Protein AF-A0A9D9LRX5-F1 (afdb_monomer_lite)

Secondary structure (DSSP, 8-state):
-EEE-S-BTB--SSHHHHHHHHHHHIIIIITT-EEE-HHHHHTTS-SS-EEE--HHHHHHHHHH--SHHHHHHGGGHHHHHHH--EEEEE----GGGTT-EEEEEEEEEEETTEEEEEEEEEEE-TTS-EEEEEEE-HHHH---------PPP-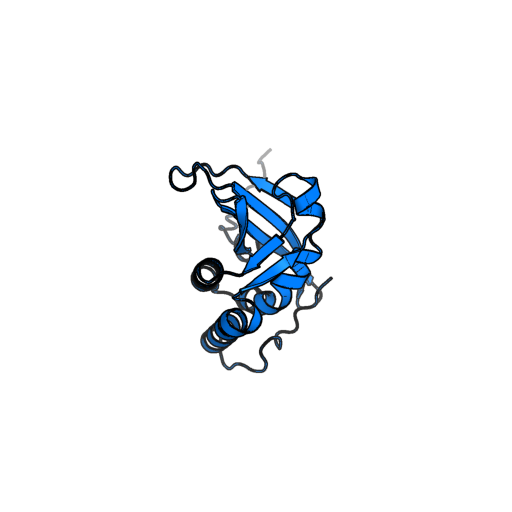

Sequence (154 aa):
MIKVSGKEFGDYADIKELREKAVTYYATRLQGVSVENENLKKISIDKNGIVNFTNSGKKKMKNSSAKVHKLLIIKYLPELIRNATDISDKQSVKLTHKKEHFYYLHTMVSVEEKAIPVEITVIRRNNGEIQYYNHTLPTEEYKKDAVVSTEPVL

Radius of gyration: 17.06 Å; chains: 1; bounding box: 58×31×44 Å

Foldseek 3Di:
DAEQDLQLQHDDPDPVRLLVSLLVCLVPPQAQDKAAAPQCCVVVLAVTRIAHSHPQQSVQASVPDPDSVSSSCSSVVRVLSRPQPDKDWDADPDPVQNQKTKMWGWDWYAYPNDTWIKIWIWMQDNVRHIYGRYMDGCVVVPPPDPPDDDDDDD

pLDDT: mean 83.72, std 16.96, range [36.5, 97.62]

Structure (mmCIF, N/CA/C/O backbone):
data_AF-A0A9D9LRX5-F1
#
_entry.id   AF-A0A9D9LRX5-F1
#
loop_
_atom_site.group_PDB
_atom_site.id
_atom_site.type_symbol
_atom_site.label_atom_id
_atom_site.label_alt_id
_atom_site.label_comp_id
_atom_site.label_asym_id
_atom_site.label_entity_id
_atom_site.label_seq_id
_atom_site.pdbx_PDB_ins_code
_atom_site.Cartn_x
_atom_site.Cartn_y
_atom_site.Cartn_z
_atom_site.occupancy
_atom_site.B_iso_or_equiv
_atom_site.auth_seq_id
_atom_site.auth_comp_id
_atom_site.auth_asym_id
_atom_site.auth_atom_id
_atom_site.pdbx_PDB_model_num
ATOM 1 N N . MET A 1 1 ? 7.805 -13.261 0.417 1.00 82.38 1 MET A N 1
ATOM 2 C CA . MET A 1 1 ? 8.083 -11.824 0.194 1.00 82.38 1 MET A CA 1
ATOM 3 C C . MET A 1 1 ? 7.767 -11.506 -1.256 1.00 82.38 1 MET A C 1
ATOM 5 O O . MET A 1 1 ? 8.162 -12.281 -2.118 1.00 82.38 1 MET A O 1
ATOM 9 N N . ILE A 1 2 ? 7.023 -10.434 -1.524 1.00 94.25 2 ILE A N 1
ATOM 10 C CA . ILE A 1 2 ? 6.618 -10.062 -2.889 1.00 94.25 2 ILE A CA 1
ATOM 11 C C . ILE A 1 2 ? 7.837 -9.568 -3.672 1.00 94.25 2 ILE A C 1
ATOM 13 O O . ILE A 1 2 ? 8.609 -8.771 -3.143 1.00 94.25 2 ILE A O 1
ATOM 17 N N . LYS A 1 3 ? 8.006 -10.021 -4.920 1.00 95.56 3 LYS A N 1
ATOM 18 C CA . LYS A 1 3 ? 9.085 -9.581 -5.817 1.00 95.56 3 LYS A CA 1
ATOM 19 C C . LYS A 1 3 ? 8.567 -8.526 -6.793 1.00 95.56 3 LYS A C 1
ATOM 21 O O . LYS A 1 3 ? 7.613 -8.790 -7.519 1.00 95.56 3 LYS A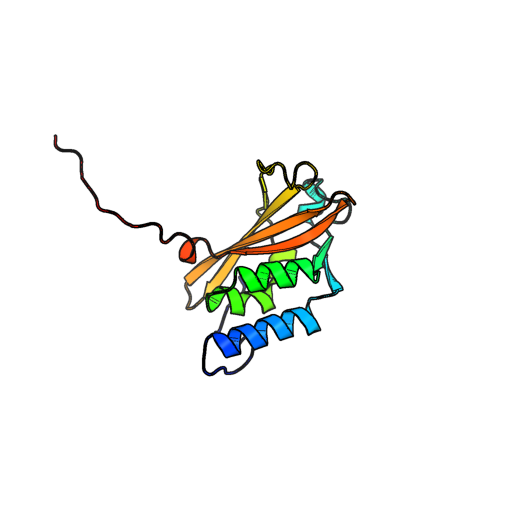 O 1
ATOM 26 N N . VAL A 1 4 ? 9.218 -7.366 -6.818 1.00 94.19 4 VAL A N 1
ATOM 27 C CA . VAL A 1 4 ? 8.988 -6.286 -7.782 1.00 94.19 4 VAL A CA 1
ATOM 28 C C . VAL A 1 4 ? 9.999 -6.436 -8.914 1.00 94.19 4 VAL A C 1
ATOM 30 O O . VAL A 1 4 ? 11.205 -6.525 -8.695 1.00 94.19 4 VAL A O 1
ATOM 33 N N . SER A 1 5 ? 9.480 -6.511 -10.128 1.00 93.25 5 SER A N 1
ATOM 34 C CA . SER A 1 5 ? 10.192 -6.863 -11.355 1.00 93.25 5 SER A CA 1
ATOM 35 C C . SER A 1 5 ? 10.476 -5.677 -12.275 1.00 93.25 5 SER A C 1
ATOM 37 O O . SER A 1 5 ? 11.303 -5.808 -13.173 1.00 93.25 5 SER A O 1
ATOM 39 N N . GLY A 1 6 ? 9.772 -4.554 -12.109 1.00 93.31 6 GLY A N 1
ATOM 40 C CA . GLY A 1 6 ? 9.805 -3.438 -13.058 1.00 93.31 6 GLY A CA 1
ATOM 41 C C . GLY A 1 6 ? 8.808 -3.578 -14.209 1.00 93.31 6 GLY A C 1
ATOM 42 O O . GLY A 1 6 ? 8.645 -2.644 -14.980 1.00 93.31 6 GLY A O 1
ATOM 43 N N . LYS A 1 7 ? 8.118 -4.719 -14.336 1.00 94.44 7 LYS A N 1
ATOM 44 C CA . LYS A 1 7 ? 7.181 -5.018 -15.436 1.00 94.44 7 LYS A CA 1
ATOM 45 C C . LYS A 1 7 ? 5.729 -5.113 -14.975 1.00 94.44 7 LYS A C 1
ATOM 47 O O . LYS A 1 7 ? 4.867 -5.625 -15.689 1.00 94.44 7 LYS A O 1
ATOM 52 N N . GLU A 1 8 ? 5.427 -4.620 -13.776 1.00 96.00 8 GLU A N 1
ATOM 53 C CA . GLU A 1 8 ? 4.114 -4.730 -13.131 1.00 96.00 8 GLU A CA 1
ATOM 54 C C . GLU A 1 8 ? 2.978 -4.184 -14.003 1.00 96.00 8 GLU A C 1
ATOM 56 O O . GLU A 1 8 ? 1.865 -4.725 -13.976 1.00 96.00 8 GLU A O 1
ATOM 61 N N . PHE A 1 9 ? 3.276 -3.152 -14.793 1.00 96.12 9 PHE A N 1
ATOM 62 C CA . PHE A 1 9 ? 2.341 -2.489 -15.698 1.00 96.12 9 PHE A CA 1
ATOM 63 C C . PHE A 1 9 ? 2.744 -2.606 -17.179 1.00 96.12 9 PHE A C 1
ATOM 65 O O . PHE A 1 9 ? 2.296 -1.804 -17.997 1.00 96.12 9 PHE A O 1
ATOM 72 N N . GLY A 1 10 ? 3.557 -3.611 -17.524 1.00 94.94 10 GLY A N 1
ATOM 73 C CA . GLY A 1 10 ? 4.155 -3.755 -18.854 1.00 94.94 10 GLY A CA 1
ATOM 74 C C . GLY A 1 10 ? 5.269 -2.739 -19.107 1.00 94.94 10 GLY A C 1
ATOM 75 O O . GLY A 1 10 ? 5.755 -2.106 -18.170 1.00 94.94 10 GLY A O 1
ATOM 76 N N . ASP A 1 11 ? 5.663 -2.593 -20.370 1.00 95.38 11 ASP A N 1
ATOM 77 C CA . ASP A 1 11 ? 6.702 -1.643 -20.775 1.00 95.38 11 ASP A CA 1
ATOM 78 C C . ASP A 1 11 ? 6.221 -0.194 -20.619 1.00 95.38 11 ASP A C 1
ATOM 80 O O . ASP A 1 11 ? 5.031 0.094 -20.767 1.00 95.38 11 ASP A O 1
ATOM 84 N N . TYR A 1 12 ? 7.136 0.720 -20.311 1.00 96.06 12 TYR A N 1
ATOM 85 C CA . TYR A 1 12 ? 6.889 2.160 -20.236 1.00 96.06 12 TYR A CA 1
ATOM 86 C C . TYR A 1 12 ? 8.158 2.916 -20.635 1.00 96.06 12 TYR A C 1
ATOM 88 O O . TYR A 1 12 ? 9.265 2.498 -20.300 1.00 96.06 12 TYR A O 1
ATOM 96 N N . ALA A 1 13 ? 8.001 4.030 -21.344 1.00 94.12 13 ALA A N 1
ATOM 97 C CA . ALA A 1 13 ? 9.113 4.843 -21.824 1.00 94.12 13 ALA A CA 1
ATOM 98 C C . ALA A 1 13 ? 9.741 5.688 -20.708 1.00 94.12 13 ALA A C 1
ATOM 100 O O . ALA A 1 13 ? 10.953 5.897 -20.683 1.00 94.12 13 ALA A O 1
ATOM 101 N N . ASP A 1 14 ? 8.921 6.180 -19.778 1.00 93.75 14 ASP A N 1
ATOM 102 C CA . ASP A 1 14 ? 9.364 7.066 -18.709 1.00 93.75 14 ASP A CA 1
ATOM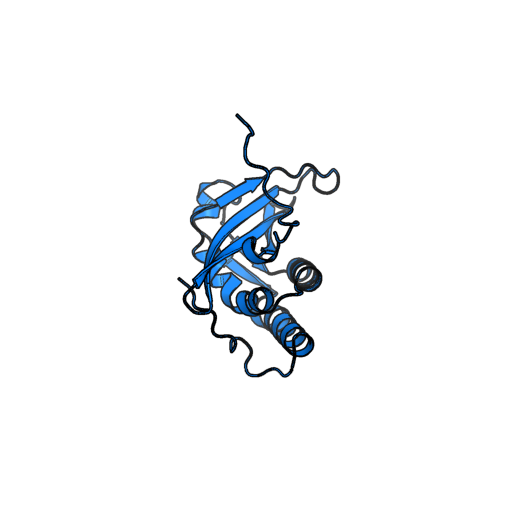 103 C C . ASP A 1 14 ? 8.496 6.952 -17.441 1.00 93.75 14 ASP A C 1
ATOM 105 O O . ASP A 1 14 ? 7.507 6.215 -17.361 1.00 93.75 14 ASP A O 1
ATOM 109 N N . ILE A 1 15 ? 8.878 7.707 -16.408 1.00 91.38 15 ILE A N 1
ATOM 110 C CA . ILE A 1 15 ? 8.156 7.741 -15.132 1.00 91.38 15 ILE A CA 1
ATOM 111 C C . ILE A 1 15 ? 6.751 8.350 -15.251 1.00 91.38 15 ILE A C 1
ATOM 113 O O . ILE A 1 15 ? 5.882 8.050 -14.427 1.00 91.38 15 ILE A O 1
ATOM 117 N N . LYS A 1 16 ? 6.505 9.210 -16.246 1.00 92.75 16 LYS A N 1
ATOM 118 C CA . LYS A 1 16 ? 5.190 9.814 -16.471 1.00 92.75 16 LYS A CA 1
ATOM 119 C C . LYS A 1 16 ? 4.227 8.747 -16.986 1.00 92.75 16 LYS A C 1
ATOM 121 O O . LYS A 1 16 ? 3.155 8.596 -16.400 1.00 92.75 16 LYS A O 1
ATOM 126 N N . GLU A 1 17 ? 4.637 7.962 -17.978 1.00 95.56 17 GLU A N 1
ATOM 127 C CA . GLU A 1 17 ? 3.856 6.833 -18.484 1.00 95.56 17 GLU A CA 1
ATOM 128 C C . GLU A 1 17 ? 3.632 5.789 -17.381 1.00 95.56 17 GLU A C 1
ATOM 130 O O . GLU A 1 17 ? 2.495 5.376 -17.139 1.00 95.56 17 GLU A O 1
ATOM 135 N N . LEU A 1 18 ? 4.675 5.428 -16.623 1.00 95.62 18 LEU A N 1
ATOM 136 C CA . LEU A 1 18 ? 4.537 4.522 -15.478 1.00 95.62 18 LEU A CA 1
ATOM 137 C C . LEU A 1 18 ? 3.492 5.028 -14.469 1.00 95.62 18 LEU A C 1
ATOM 139 O O . LEU A 1 18 ? 2.655 4.263 -13.980 1.00 95.62 18 LEU A O 1
ATOM 143 N N . ARG A 1 19 ? 3.509 6.329 -14.159 1.00 94.56 19 ARG A N 1
ATOM 144 C CA . ARG A 1 19 ? 2.546 6.947 -13.239 1.00 94.56 19 ARG A CA 1
ATOM 145 C C . ARG A 1 19 ? 1.123 6.888 -13.781 1.00 94.56 19 ARG A C 1
ATOM 147 O O . ARG A 1 19 ? 0.203 6.596 -13.017 1.00 94.56 19 ARG A O 1
ATOM 154 N N . GLU A 1 20 ? 0.927 7.151 -15.067 1.00 94.88 20 GLU A N 1
ATOM 155 C CA . GLU A 1 20 ? -0.381 7.049 -15.722 1.00 94.88 20 GLU A CA 1
ATOM 156 C C . GLU A 1 20 ? -0.922 5.616 -15.677 1.00 94.88 20 GLU A C 1
ATOM 158 O O . GLU A 1 20 ? -2.083 5.409 -15.300 1.00 94.88 20 GLU A O 1
ATOM 163 N N . LYS A 1 21 ? -0.072 4.617 -15.947 1.00 96.69 21 LYS A N 1
ATOM 164 C CA . LYS A 1 21 ? -0.446 3.199 -15.856 1.00 96.69 21 LYS A CA 1
ATOM 165 C C . LYS A 1 21 ? -0.797 2.781 -14.434 1.00 96.69 21 LYS A C 1
ATOM 167 O O . LYS A 1 21 ? -1.838 2.160 -14.221 1.00 96.69 21 LYS A O 1
ATOM 172 N N . ALA A 1 22 ? -0.000 3.177 -13.446 1.00 95.94 22 ALA A N 1
ATOM 173 C CA . ALA A 1 22 ? -0.264 2.843 -12.051 1.00 95.94 22 ALA A CA 1
ATOM 174 C C . ALA A 1 22 ? -1.551 3.508 -11.517 1.00 95.94 22 ALA A C 1
ATOM 176 O O . ALA A 1 22 ? -2.344 2.876 -10.814 1.00 95.94 22 ALA A O 1
ATOM 177 N N . VAL A 1 23 ? -1.814 4.769 -11.891 1.00 95.19 23 VAL A N 1
ATOM 178 C CA . VAL A 1 23 ? -3.068 5.469 -11.551 1.00 95.19 23 VAL A CA 1
ATOM 179 C C . VAL A 1 23 ? -4.271 4.804 -12.224 1.00 95.19 23 VAL A C 1
ATOM 181 O O . VAL A 1 23 ? -5.312 4.642 -11.581 1.00 95.19 23 VAL A O 1
ATOM 184 N N . THR A 1 24 ? -4.129 4.392 -13.485 1.00 96.69 24 THR A N 1
ATOM 185 C CA . THR A 1 24 ? -5.159 3.652 -14.228 1.00 96.69 24 THR A CA 1
ATOM 186 C C . THR A 1 24 ? -5.449 2.305 -13.576 1.00 96.69 24 THR A C 1
ATOM 188 O O . THR A 1 24 ? -6.613 1.972 -13.353 1.00 96.69 24 THR A O 1
ATOM 191 N N . TYR A 1 25 ? -4.413 1.558 -13.187 1.00 97.50 25 TYR A N 1
ATOM 192 C CA . TYR A 1 25 ? -4.572 0.306 -12.453 1.00 97.50 25 TYR A CA 1
ATOM 193 C C . TYR A 1 25 ? -5.330 0.524 -11.144 1.00 97.50 25 TYR A C 1
ATOM 195 O O . TYR A 1 25 ? -6.318 -0.159 -10.892 1.00 97.50 25 TYR A O 1
ATOM 203 N N . TYR A 1 26 ? -4.944 1.522 -10.340 1.00 96.81 26 TYR A N 1
ATOM 204 C CA . TYR A 1 26 ? -5.675 1.823 -9.111 1.00 96.81 26 TYR A CA 1
ATOM 205 C C . TYR A 1 26 ? -7.149 2.116 -9.413 1.00 96.81 26 TYR A C 1
ATOM 207 O O . TYR A 1 26 ? -8.031 1.566 -8.762 1.00 96.81 26 TYR A O 1
ATOM 215 N N . ALA A 1 27 ? -7.437 2.972 -10.396 1.00 96.56 27 ALA A N 1
ATOM 216 C CA . ALA A 1 27 ? -8.806 3.365 -10.724 1.00 96.56 27 ALA A CA 1
ATOM 217 C C . ALA A 1 27 ? -9.679 2.197 -11.210 1.00 96.56 27 ALA A C 1
ATOM 219 O O . ALA A 1 27 ? -10.866 2.179 -10.910 1.00 96.56 27 ALA A O 1
ATOM 220 N N . THR A 1 28 ? -9.103 1.251 -11.951 1.00 97.38 28 THR A N 1
ATOM 221 C CA . THR A 1 28 ? -9.850 0.174 -12.624 1.00 97.38 28 THR A CA 1
ATOM 222 C C . THR A 1 28 ? -9.852 -1.148 -11.862 1.00 97.38 28 THR A C 1
ATOM 224 O O . THR A 1 28 ? -10.748 -1.961 -12.069 1.00 97.38 28 THR A O 1
ATOM 227 N N . ARG A 1 29 ? -8.852 -1.391 -11.006 1.00 97.44 29 ARG A N 1
ATOM 228 C CA . ARG A 1 29 ? -8.659 -2.672 -10.306 1.00 97.44 29 ARG A CA 1
ATOM 229 C C . ARG A 1 29 ? -8.727 -2.576 -8.792 1.00 97.44 29 ARG A C 1
ATOM 231 O O . ARG A 1 29 ? -9.025 -3.581 -8.163 1.00 97.44 29 ARG A O 1
ATOM 238 N N . LEU A 1 30 ? -8.426 -1.415 -8.209 1.00 97.19 30 LEU A N 1
ATOM 239 C CA . LEU A 1 30 ? -8.415 -1.253 -6.752 1.00 97.19 30 LEU A CA 1
ATOM 240 C C . LEU A 1 30 ? -9.594 -0.427 -6.258 1.00 97.19 30 LEU A C 1
ATOM 242 O O . LEU A 1 30 ? -10.182 -0.758 -5.241 1.00 97.19 30 LEU A O 1
ATOM 246 N N . GLN A 1 31 ? -9.956 0.655 -6.943 1.00 96.44 31 GLN A N 1
ATOM 247 C CA . GLN A 1 31 ? -10.999 1.553 -6.467 1.00 96.44 31 GLN A CA 1
ATOM 248 C C . GLN A 1 31 ? -12.343 0.815 -6.333 1.00 96.44 31 GLN A C 1
ATOM 250 O O . GLN A 1 31 ? -12.856 0.278 -7.307 1.00 96.44 31 GLN A O 1
ATOM 255 N N . GLY A 1 32 ? -12.917 0.832 -5.128 1.00 95.12 32 GLY A N 1
ATOM 256 C CA . GLY A 1 32 ? -14.146 0.102 -4.795 1.00 95.12 32 GLY A CA 1
ATOM 257 C C . GLY A 1 32 ? -13.917 -1.331 -4.302 1.00 95.12 32 GLY A C 1
ATOM 258 O O . GLY A 1 32 ? -14.875 -1.981 -3.903 1.00 95.12 32 GLY A O 1
ATOM 259 N N . VAL A 1 33 ? -12.669 -1.810 -4.290 1.00 95.94 33 VAL A N 1
ATOM 260 C CA . VAL A 1 33 ? -12.287 -3.106 -3.720 1.00 95.94 33 VAL A CA 1
ATOM 261 C C . VAL A 1 33 ? -11.911 -2.948 -2.249 1.00 95.94 33 VAL A C 1
ATOM 263 O O . VAL A 1 33 ? -11.332 -1.938 -1.827 1.00 95.94 33 VAL A O 1
ATOM 266 N N . SER A 1 34 ? -12.210 -3.991 -1.486 1.00 95.25 34 SER A N 1
ATOM 267 C CA . SER A 1 34 ? -11.917 -4.108 -0.065 1.00 95.25 34 SER A CA 1
ATOM 268 C C . SER A 1 34 ? -10.969 -5.277 0.189 1.00 95.25 34 SER A C 1
ATOM 270 O O . SER A 1 34 ? -11.019 -6.295 -0.502 1.00 95.25 34 SER A O 1
ATOM 272 N N . VAL A 1 35 ? -10.090 -5.130 1.177 1.00 95.50 35 VAL A N 1
ATOM 273 C CA . VAL A 1 35 ? -9.117 -6.153 1.568 1.00 95.50 35 VAL A CA 1
ATOM 274 C C . VAL A 1 35 ? -9.187 -6.365 3.063 1.00 95.50 35 VAL A C 1
ATOM 276 O O . VAL A 1 35 ? -9.102 -5.417 3.834 1.00 95.50 35 VAL A O 1
ATOM 279 N N . GLU A 1 36 ? -9.307 -7.618 3.461 1.00 94.44 36 GLU A N 1
ATOM 280 C CA . GLU A 1 36 ? -9.295 -8.026 4.856 1.00 94.44 36 GLU A CA 1
ATOM 281 C C . GLU A 1 36 ? -7.862 -8.234 5.361 1.00 94.44 36 GLU A C 1
ATOM 283 O O . GLU A 1 36 ? -7.029 -8.829 4.671 1.00 94.44 36 GLU A O 1
ATOM 288 N N . ASN A 1 37 ? -7.586 -7.753 6.573 1.00 93.38 37 ASN A N 1
ATOM 289 C CA . ASN A 1 37 ? -6.399 -8.080 7.355 1.00 93.38 37 ASN A CA 1
ATOM 290 C C . ASN A 1 37 ? -6.842 -8.538 8.755 1.00 93.38 37 ASN A C 1
ATOM 292 O O . ASN A 1 37 ? -7.427 -7.775 9.526 1.00 93.38 37 ASN A O 1
ATOM 296 N N . GLU A 1 38 ? -6.521 -9.786 9.098 1.00 89.62 38 GLU A N 1
ATOM 297 C CA . GLU A 1 38 ? -6.896 -10.408 10.375 1.00 89.62 38 GLU A CA 1
ATOM 298 C C . GLU A 1 38 ? -6.281 -9.721 11.600 1.00 89.62 38 GLU A C 1
ATOM 300 O O . GLU A 1 38 ? -6.874 -9.695 12.677 1.00 89.62 38 GLU A O 1
ATOM 305 N N . ASN A 1 39 ? -5.085 -9.152 11.465 1.00 88.62 39 ASN A N 1
ATOM 306 C CA . ASN A 1 39 ? -4.399 -8.501 12.575 1.00 88.62 39 ASN A CA 1
ATOM 307 C C . ASN A 1 39 ? -5.033 -7.150 12.905 1.00 88.62 39 ASN A C 1
ATOM 309 O O . ASN A 1 39 ? -5.160 -6.846 14.086 1.00 88.62 39 ASN A O 1
ATOM 313 N N . LEU A 1 40 ? -5.546 -6.408 11.912 1.00 85.56 40 LEU A N 1
ATOM 314 C CA . LEU A 1 40 ? -6.312 -5.175 12.146 1.00 85.56 40 LEU A CA 1
ATOM 315 C C . LEU A 1 40 ? -7.564 -5.410 13.008 1.00 85.56 40 LEU A C 1
ATOM 317 O O . LEU A 1 40 ? -7.937 -4.522 13.779 1.00 85.56 40 LEU A O 1
ATOM 321 N N . LYS A 1 41 ? -8.177 -6.602 12.932 1.00 81.06 41 LYS A N 1
ATOM 322 C CA . LYS A 1 41 ? -9.289 -6.997 13.817 1.00 81.06 41 LYS A CA 1
ATOM 323 C C . LYS A 1 41 ? -8.835 -7.127 15.271 1.00 81.06 41 LYS A C 1
ATOM 325 O O . LYS A 1 41 ? -9.506 -6.660 16.188 1.00 81.06 41 LYS A O 1
ATOM 330 N N . LYS A 1 42 ? -7.677 -7.761 15.489 1.00 77.94 42 LYS A N 1
ATOM 331 C CA . LYS A 1 42 ? -7.160 -8.112 16.825 1.00 77.94 42 LYS A CA 1
ATOM 332 C C . LYS A 1 42 ? -6.761 -6.892 17.644 1.00 77.94 42 LYS A C 1
ATOM 334 O O . LYS A 1 42 ? -6.991 -6.862 18.847 1.00 77.94 42 LYS A O 1
ATOM 339 N N . ILE A 1 43 ? -6.216 -5.867 16.994 1.00 70.38 43 ILE A N 1
ATOM 340 C CA . ILE A 1 43 ? -5.812 -4.620 17.659 1.00 70.38 43 ILE A CA 1
ATOM 341 C C . ILE A 1 43 ? -6.965 -3.609 17.798 1.00 70.38 43 ILE A C 1
ATOM 343 O O . ILE A 1 43 ? -6.735 -2.432 18.057 1.00 70.38 43 ILE A O 1
ATOM 347 N N . SER A 1 44 ? -8.220 -4.071 17.670 1.00 61.69 44 SER A N 1
ATOM 348 C CA . SER A 1 44 ? -9.452 -3.302 17.927 1.00 61.69 44 SER A CA 1
ATOM 349 C C . SER A 1 44 ? -9.574 -1.992 17.132 1.00 61.69 44 SER A C 1
ATOM 351 O O . SER A 1 44 ? -10.254 -1.050 17.551 1.00 61.69 44 SER A O 1
ATOM 353 N N . ILE A 1 45 ? -8.934 -1.924 15.961 1.00 63.81 45 ILE A N 1
ATOM 354 C CA . ILE A 1 45 ? -9.016 -0.766 15.063 1.00 63.81 45 ILE A CA 1
ATOM 355 C C . ILE A 1 45 ? -10.370 -0.738 14.360 1.00 63.81 45 ILE A C 1
ATOM 357 O O . ILE A 1 45 ? -10.978 0.321 14.217 1.00 63.81 45 ILE A O 1
ATOM 361 N N . ASP A 1 46 ? -10.843 -1.908 13.946 1.00 64.12 46 ASP A N 1
ATOM 362 C CA . ASP A 1 46 ? -12.133 -2.138 13.310 1.00 64.12 46 ASP A CA 1
ATOM 363 C C . ASP A 1 46 ? -12.635 -3.536 13.687 1.00 64.12 46 ASP A C 1
ATOM 365 O O . ASP A 1 46 ? -11.841 -4.439 13.942 1.00 64.12 46 ASP A O 1
ATOM 369 N N . LYS A 1 47 ? -13.957 -3.719 13.714 1.00 62.66 47 LYS A N 1
ATOM 370 C CA . LYS A 1 47 ? -14.570 -5.023 13.998 1.00 62.66 47 LYS A CA 1
ATOM 371 C C . LYS A 1 47 ? -14.337 -6.023 12.861 1.00 62.66 47 LYS A C 1
ATOM 373 O O . LYS A 1 47 ? -14.337 -7.223 13.118 1.00 62.66 47 LYS A O 1
ATOM 378 N N . ASN A 1 48 ? -14.113 -5.536 11.636 1.00 74.31 48 ASN A N 1
ATOM 379 C CA . ASN A 1 48 ? -14.051 -6.375 10.441 1.00 74.31 48 ASN A CA 1
ATOM 380 C C . ASN A 1 48 ? -12.643 -6.454 9.823 1.00 74.31 48 ASN A C 1
ATOM 382 O O . ASN A 1 48 ? -12.381 -7.360 9.042 1.00 74.31 48 ASN A O 1
ATOM 386 N N . GLY A 1 49 ? -11.723 -5.544 10.168 1.00 81.62 49 GLY A N 1
ATOM 387 C CA . GLY A 1 49 ? -10.359 -5.528 9.622 1.00 81.62 49 GLY A CA 1
ATOM 388 C C . GLY A 1 49 ? -10.323 -5.234 8.120 1.00 81.62 49 GLY A C 1
ATOM 389 O O . GLY A 1 49 ? -9.392 -5.651 7.431 1.00 81.62 49 GLY A O 1
ATOM 390 N N . ILE A 1 50 ? -11.349 -4.549 7.605 1.00 91.31 50 ILE A N 1
ATOM 391 C CA . ILE A 1 50 ? -11.539 -4.321 6.172 1.00 91.31 50 ILE A CA 1
ATOM 392 C C . ILE A 1 50 ? -10.945 -2.971 5.775 1.00 91.31 50 ILE A C 1
ATOM 394 O O . ILE A 1 50 ? -11.407 -1.918 6.208 1.00 91.31 50 ILE A O 1
ATOM 398 N N . VAL A 1 51 ? -9.960 -2.996 4.881 1.00 93.75 51 VAL A N 1
ATOM 399 C CA . VAL A 1 51 ? -9.350 -1.810 4.279 1.00 93.75 51 VAL A CA 1
ATOM 400 C C . VAL A 1 51 ? -9.953 -1.551 2.905 1.00 93.75 51 VAL A C 1
ATOM 402 O O . VAL A 1 51 ? -9.840 -2.372 1.996 1.00 93.75 51 VAL A O 1
ATOM 405 N N . ASN A 1 52 ? -10.548 -0.373 2.732 1.00 96.06 52 ASN A N 1
ATOM 406 C CA . ASN A 1 52 ? -11.173 0.030 1.475 1.00 96.06 52 ASN A CA 1
ATOM 407 C C . ASN A 1 52 ? -10.234 0.871 0.602 1.00 96.06 52 ASN A C 1
ATOM 409 O O . ASN A 1 52 ? -9.652 1.866 1.052 1.00 96.06 52 ASN A O 1
ATOM 413 N N . PHE A 1 53 ? -10.150 0.541 -0.684 1.00 96.88 53 PHE A N 1
ATOM 414 C CA . PHE A 1 53 ? -9.474 1.371 -1.678 1.00 96.88 53 PHE A CA 1
ATOM 415 C C . PHE A 1 53 ? -10.448 2.389 -2.273 1.00 96.88 53 PHE A C 1
ATOM 417 O O . PHE A 1 53 ? -11.308 2.081 -3.096 1.00 96.88 53 PHE A O 1
ATOM 424 N N . THR A 1 54 ? -10.299 3.652 -1.878 1.00 95.38 54 THR A N 1
ATOM 425 C CA . THR A 1 54 ? -11.226 4.728 -2.260 1.00 95.38 54 THR A CA 1
ATOM 426 C C . THR A 1 54 ? -10.606 5.706 -3.256 1.00 95.38 54 THR A C 1
ATOM 428 O O . THR A 1 54 ? -9.389 5.734 -3.470 1.00 95.38 54 THR A O 1
ATOM 431 N N . ASN A 1 55 ? -11.434 6.579 -3.842 1.00 93.44 55 ASN A N 1
ATOM 432 C CA . ASN A 1 55 ? -10.948 7.677 -4.683 1.00 93.44 55 ASN A CA 1
ATOM 433 C C . ASN A 1 55 ? -10.057 8.662 -3.896 1.00 93.44 55 ASN A C 1
ATOM 435 O O . ASN A 1 55 ? -9.127 9.235 -4.463 1.00 93.44 55 ASN A O 1
ATOM 439 N N . SER A 1 56 ? -10.288 8.853 -2.588 1.00 89.38 56 SER A N 1
ATOM 440 C CA . SER A 1 56 ? -9.391 9.669 -1.756 1.00 89.38 56 SER A CA 1
ATOM 441 C C . SER A 1 56 ? -8.016 9.023 -1.591 1.00 89.38 56 SER A C 1
ATOM 443 O O . SER A 1 56 ? -7.015 9.730 -1.710 1.00 89.38 56 SER A O 1
ATOM 445 N N . GLY A 1 57 ? -7.958 7.698 -1.407 1.00 89.12 57 GLY A N 1
ATOM 446 C CA . GLY A 1 57 ? -6.699 6.947 -1.389 1.00 89.12 57 GLY A CA 1
ATOM 447 C C . GLY A 1 57 ? -5.934 7.088 -2.708 1.00 89.12 57 GLY A C 1
ATOM 448 O O . GLY A 1 57 ? -4.742 7.390 -2.707 1.00 89.12 57 GLY A O 1
ATOM 449 N N . LYS A 1 58 ? -6.642 7.027 -3.847 1.00 91.88 58 LYS A N 1
ATOM 450 C CA . LYS A 1 58 ? -6.058 7.283 -5.176 1.00 91.88 58 LYS A CA 1
ATOM 451 C C . LYS A 1 58 ? -5.418 8.665 -5.271 1.00 91.88 58 LYS A C 1
ATOM 453 O O . LYS A 1 58 ? -4.285 8.789 -5.723 1.00 91.88 58 LYS A O 1
ATOM 458 N N . LYS A 1 59 ? -6.145 9.715 -4.864 1.00 89.44 59 LYS A N 1
ATOM 459 C CA . LYS A 1 59 ? -5.659 11.105 -4.915 1.00 89.44 59 LYS A CA 1
ATOM 460 C C . LYS A 1 59 ? -4.405 11.287 -4.056 1.00 89.44 59 LYS A C 1
ATOM 462 O O . LYS A 1 59 ? -3.465 11.947 -4.488 1.00 89.44 59 LYS A O 1
ATOM 467 N N . LYS A 1 60 ? -4.376 10.687 -2.863 1.00 88.25 60 LYS A N 1
ATOM 468 C CA . LYS A 1 60 ? -3.225 10.750 -1.951 1.00 88.25 60 LYS A CA 1
ATOM 469 C C . LYS A 1 60 ? -2.013 10.006 -2.502 1.00 88.25 60 LYS A C 1
ATOM 471 O O . LYS A 1 60 ? -0.949 10.610 -2.583 1.00 88.25 60 LYS A O 1
ATOM 476 N N . MET A 1 61 ? -2.206 8.772 -2.967 1.00 87.31 61 MET A N 1
ATOM 477 C CA . MET A 1 61 ? -1.179 7.987 -3.656 1.00 87.31 61 MET A CA 1
ATOM 478 C C . MET A 1 61 ? -0.607 8.744 -4.859 1.00 87.31 61 MET A C 1
ATOM 480 O O . MET A 1 61 ? 0.604 8.906 -4.953 1.00 87.31 61 MET A O 1
ATOM 484 N N . LYS A 1 62 ? -1.468 9.301 -5.723 1.00 84.12 62 LYS A N 1
ATOM 485 C CA . LYS A 1 62 ? -1.031 10.080 -6.888 1.00 84.12 62 LYS A CA 1
ATOM 486 C C . LYS A 1 62 ? -0.165 11.264 -6.467 1.00 84.12 62 LYS A C 1
ATOM 488 O O . LYS A 1 62 ? 0.827 11.537 -7.128 1.00 84.12 62 LYS A O 1
ATOM 493 N N . ASN A 1 63 ? -0.522 11.982 -5.406 1.00 78.00 63 ASN A N 1
ATOM 494 C CA . ASN A 1 63 ? 0.204 13.182 -4.984 1.00 78.00 63 ASN A CA 1
ATOM 495 C C . ASN A 1 63 ? 1.554 12.882 -4.312 1.00 78.00 63 ASN A C 1
ATOM 497 O O . ASN A 1 63 ? 2.415 13.755 -4.300 1.00 78.00 63 ASN A O 1
ATOM 501 N N . SER A 1 64 ? 1.752 11.677 -3.772 1.00 68.75 64 SER A N 1
ATOM 502 C CA . SER A 1 64 ? 2.988 11.268 -3.091 1.00 68.75 64 SER A CA 1
ATOM 503 C C . SER A 1 64 ? 3.887 10.358 -3.946 1.00 68.75 64 SER A C 1
ATOM 505 O O . SER A 1 64 ? 4.967 9.968 -3.496 1.00 68.75 64 SER A O 1
ATOM 507 N N . SER A 1 65 ? 3.456 9.988 -5.158 1.00 64.94 65 SER A N 1
ATOM 508 C CA . SER A 1 65 ? 4.151 9.052 -6.044 1.00 64.94 65 SER A CA 1
ATOM 509 C C . SER A 1 65 ? 5.065 9.777 -7.041 1.00 64.94 65 SER A C 1
ATOM 511 O O . SER A 1 65 ? 4.612 10.234 -8.094 1.00 64.94 65 SER A O 1
ATOM 513 N N . ALA A 1 66 ? 6.354 9.872 -6.719 1.00 72.19 66 ALA A N 1
ATOM 514 C CA . ALA A 1 66 ? 7.379 10.428 -7.613 1.00 72.19 66 ALA A CA 1
ATOM 515 C C . ALA A 1 66 ? 8.547 9.457 -7.870 1.00 72.19 66 ALA A C 1
ATOM 517 O O . ALA A 1 66 ? 9.596 9.876 -8.345 1.00 72.19 66 ALA A O 1
ATOM 518 N N . LYS A 1 67 ? 8.393 8.171 -7.525 1.00 88.00 67 LYS A N 1
ATOM 519 C CA . LYS A 1 67 ? 9.464 7.164 -7.594 1.00 88.00 67 LYS A CA 1
ATOM 520 C C . LYS A 1 67 ? 8.973 5.876 -8.229 1.00 88.00 67 LYS A C 1
ATOM 522 O O . LYS A 1 67 ? 7.822 5.493 -8.023 1.00 88.00 67 LYS A O 1
ATOM 527 N N . VAL A 1 68 ? 9.862 5.218 -8.969 1.00 91.62 68 VAL A N 1
ATOM 528 C CA . VAL A 1 68 ? 9.567 4.007 -9.746 1.00 91.62 68 VAL A CA 1
ATOM 529 C C . VAL A 1 68 ? 9.048 2.887 -8.845 1.00 91.62 68 VAL A C 1
ATOM 531 O O . VAL A 1 68 ? 7.911 2.462 -9.022 1.00 91.62 68 VAL A O 1
ATOM 534 N N . HIS A 1 69 ? 9.800 2.468 -7.822 1.00 92.38 69 HIS A N 1
ATOM 535 C CA . HIS A 1 69 ? 9.395 1.340 -6.971 1.00 92.38 69 HIS A CA 1
ATOM 536 C C . HIS A 1 69 ? 8.078 1.598 -6.238 1.00 92.38 69 HIS A C 1
ATOM 538 O O . HIS A 1 69 ? 7.212 0.727 -6.191 1.00 92.38 69 HIS A O 1
ATOM 544 N N . LYS A 1 70 ? 7.872 2.831 -5.768 1.00 92.56 70 LYS A N 1
ATOM 545 C CA . LYS A 1 70 ? 6.598 3.267 -5.191 1.00 92.56 70 LYS A CA 1
ATOM 546 C C . LYS A 1 70 ? 5.426 3.096 -6.162 1.00 92.56 70 LYS A C 1
ATOM 548 O O . LYS A 1 70 ? 4.364 2.624 -5.778 1.00 92.56 70 LYS A O 1
ATOM 553 N N . LEU A 1 71 ? 5.602 3.443 -7.435 1.00 94.94 71 LEU A N 1
ATOM 554 C CA . LEU A 1 71 ? 4.555 3.241 -8.437 1.00 94.94 71 LEU A CA 1
ATOM 555 C C . LEU A 1 71 ? 4.281 1.750 -8.674 1.00 94.94 71 LEU A C 1
ATOM 557 O O . LEU A 1 71 ? 3.122 1.344 -8.677 1.00 94.94 71 LEU A O 1
ATOM 561 N N . LEU A 1 72 ? 5.324 0.931 -8.807 1.00 95.75 72 LEU A N 1
ATOM 562 C CA . LEU A 1 72 ? 5.201 -0.509 -9.073 1.00 95.75 72 LEU A CA 1
ATOM 563 C C . LEU A 1 72 ? 4.503 -1.265 -7.929 1.00 95.75 72 LEU A C 1
ATOM 565 O O . LEU A 1 72 ? 3.660 -2.130 -8.174 1.00 95.75 72 LEU A O 1
ATOM 569 N N . ILE A 1 73 ? 4.767 -0.879 -6.678 1.00 95.88 73 ILE A N 1
ATOM 570 C CA . ILE A 1 73 ? 4.165 -1.484 -5.478 1.00 95.88 73 ILE A CA 1
ATOM 571 C C . ILE A 1 73 ? 2.636 -1.347 -5.443 1.00 95.88 73 ILE A C 1
ATOM 573 O O . ILE A 1 73 ? 1.971 -2.181 -4.828 1.00 95.88 73 ILE A O 1
ATOM 577 N N . ILE A 1 74 ? 2.045 -0.374 -6.152 1.00 96.31 74 ILE A N 1
ATOM 578 C CA . ILE A 1 74 ? 0.583 -0.187 -6.212 1.00 96.31 74 ILE A CA 1
ATOM 579 C C . ILE A 1 74 ? -0.134 -1.482 -6.610 1.00 96.31 74 ILE A C 1
ATOM 581 O O . ILE A 1 74 ? -1.200 -1.779 -6.068 1.00 96.31 74 ILE A O 1
ATOM 585 N N . LYS A 1 75 ? 0.463 -2.283 -7.502 1.00 96.75 75 LYS A N 1
ATOM 586 C CA . LYS A 1 75 ? -0.100 -3.569 -7.933 1.00 96.75 75 LYS A CA 1
ATOM 587 C C . LYS A 1 75 ? -0.298 -4.553 -6.778 1.00 96.75 75 LYS A C 1
ATOM 589 O O . LYS A 1 75 ? -1.257 -5.321 -6.789 1.00 96.75 75 LYS A O 1
ATOM 594 N N . TYR A 1 76 ? 0.585 -4.490 -5.788 1.00 97.62 76 TYR A N 1
ATOM 595 C CA . TYR A 1 76 ? 0.699 -5.451 -4.697 1.00 97.62 76 TYR A CA 1
ATOM 596 C C . TYR A 1 76 ? 0.073 -4.980 -3.385 1.00 97.62 76 TYR A C 1
ATOM 598 O O . TYR A 1 76 ? 0.008 -5.762 -2.440 1.00 97.62 76 TYR A O 1
ATOM 606 N N . LEU A 1 77 ? -0.430 -3.741 -3.311 1.00 97.25 77 LEU A N 1
ATOM 607 C CA . LEU A 1 77 ? -1.050 -3.203 -2.095 1.00 97.25 77 LEU A CA 1
ATOM 608 C C . LEU A 1 77 ? -2.100 -4.140 -1.470 1.00 97.25 77 LEU A C 1
ATOM 610 O O . LEU A 1 77 ? -2.063 -4.287 -0.252 1.00 97.25 77 LEU A O 1
ATOM 614 N N . PRO A 1 78 ? -2.991 -4.818 -2.227 1.00 97.56 78 PRO A N 1
ATOM 615 C CA . PRO A 1 78 ? -3.936 -5.755 -1.623 1.00 97.56 78 PRO A CA 1
ATOM 616 C C . PRO A 1 78 ? -3.272 -6.912 -0.875 1.00 97.56 78 PRO A C 1
ATOM 618 O O . PRO A 1 78 ? -3.679 -7.258 0.227 1.00 97.56 78 PRO A O 1
ATOM 621 N N . GLU A 1 79 ? -2.245 -7.517 -1.461 1.00 97.62 79 GLU A N 1
ATOM 622 C CA . GLU A 1 79 ? -1.550 -8.650 -0.853 1.00 97.62 79 GLU A CA 1
ATOM 623 C C . GLU A 1 79 ? -0.689 -8.203 0.332 1.00 97.62 79 GLU A C 1
ATOM 625 O O . GLU A 1 79 ? -0.705 -8.839 1.383 1.00 97.62 79 GLU A O 1
ATOM 630 N N . LEU A 1 80 ? -0.001 -7.068 0.193 1.00 97.44 80 LEU A N 1
ATOM 631 C CA . LEU A 1 80 ? 0.787 -6.472 1.270 1.00 97.44 80 LEU A CA 1
ATOM 632 C C . LEU A 1 80 ? -0.081 -6.103 2.475 1.00 97.44 80 LEU A C 1
ATOM 634 O O . LEU A 1 80 ? 0.297 -6.398 3.605 1.00 97.44 80 LEU A O 1
ATOM 638 N N . ILE A 1 81 ? -1.254 -5.505 2.240 1.00 96.31 81 ILE A N 1
ATOM 639 C CA . ILE A 1 81 ? -2.212 -5.195 3.304 1.00 96.31 81 ILE A CA 1
ATOM 640 C C . ILE A 1 81 ? -2.713 -6.481 3.941 1.00 96.31 81 ILE A C 1
ATOM 642 O O . ILE A 1 81 ? -2.681 -6.573 5.158 1.00 96.31 81 ILE A O 1
ATOM 646 N N . ARG A 1 82 ? -3.139 -7.478 3.157 1.00 96.06 82 ARG A N 1
ATOM 647 C CA . ARG A 1 82 ? -3.663 -8.744 3.692 1.00 96.06 82 ARG A CA 1
ATOM 648 C C . ARG A 1 82 ? -2.670 -9.439 4.625 1.00 96.06 82 ARG A C 1
ATOM 650 O O . ARG A 1 82 ? -3.062 -9.945 5.671 1.00 96.06 82 ARG A O 1
ATOM 657 N N . ASN A 1 83 ? -1.395 -9.437 4.245 1.00 95.62 83 ASN A N 1
ATOM 658 C CA . ASN A 1 83 ? -0.353 -10.209 4.916 1.00 95.62 83 ASN A CA 1
ATOM 659 C C . ASN A 1 83 ? 0.415 -9.423 5.991 1.00 95.62 83 ASN A C 1
ATOM 661 O O . ASN A 1 83 ? 1.305 -9.989 6.621 1.00 95.62 83 ASN A O 1
ATOM 665 N N . ALA A 1 84 ? 0.117 -8.138 6.207 1.00 94.12 84 ALA A N 1
ATOM 666 C CA . ALA A 1 84 ? 0.814 -7.345 7.216 1.00 94.12 84 ALA A CA 1
ATOM 667 C C . ALA A 1 84 ? 0.510 -7.857 8.635 1.00 94.12 84 ALA A C 1
ATOM 669 O O . ALA A 1 84 ? -0.648 -7.904 9.069 1.00 94.12 84 ALA A O 1
ATOM 670 N N . THR A 1 85 ? 1.567 -8.230 9.353 1.00 92.94 85 THR A N 1
ATOM 671 C CA . THR A 1 85 ? 1.517 -8.689 10.749 1.00 92.94 85 THR A CA 1
ATOM 672 C C . THR A 1 85 ? 2.089 -7.670 11.721 1.00 92.94 85 THR A C 1
ATOM 674 O O . THR A 1 85 ? 1.632 -7.606 12.857 1.00 92.94 85 THR A O 1
ATOM 677 N N . ASP A 1 86 ? 3.074 -6.887 11.280 1.00 92.44 86 ASP A N 1
ATOM 678 C CA . ASP A 1 86 ? 3.657 -5.800 12.058 1.00 92.44 86 ASP A CA 1
ATOM 679 C C . ASP A 1 86 ? 2.861 -4.517 11.802 1.00 92.44 86 ASP A C 1
ATOM 681 O O . ASP A 1 86 ? 2.805 -4.005 10.678 1.00 92.44 86 ASP A O 1
ATOM 685 N N . ILE A 1 87 ? 2.161 -4.055 12.835 1.00 90.19 87 ILE A N 1
ATOM 686 C CA . ILE A 1 87 ? 1.249 -2.921 12.754 1.00 90.19 87 ILE A CA 1
ATOM 687 C C . ILE A 1 87 ? 1.520 -2.012 13.941 1.00 90.19 87 ILE A C 1
ATOM 689 O O . ILE A 1 87 ? 1.412 -2.435 15.091 1.00 90.19 87 ILE A O 1
ATOM 693 N N . SER A 1 88 ? 1.809 -0.748 13.653 1.00 87.81 88 SER A N 1
ATOM 694 C CA . SER A 1 88 ? 1.868 0.301 14.663 1.00 87.81 88 SER A CA 1
ATOM 695 C C . SER A 1 88 ? 0.780 1.340 14.427 1.00 87.81 88 SER A C 1
ATOM 697 O O . SER A 1 88 ? 0.255 1.504 13.321 1.00 87.81 88 SER A O 1
ATOM 699 N N . ASP A 1 89 ? 0.426 2.066 15.477 1.00 76.62 89 ASP A N 1
ATOM 700 C CA . ASP A 1 89 ? -0.450 3.220 15.390 1.00 76.62 89 ASP A CA 1
ATOM 701 C C . ASP A 1 89 ? 0.288 4.482 15.833 1.00 76.62 89 ASP A C 1
ATOM 703 O O . ASP A 1 89 ? 1.222 4.455 16.636 1.00 76.62 89 ASP A O 1
ATOM 707 N N . LYS A 1 90 ? -0.116 5.617 15.268 1.00 66.56 90 LYS A N 1
ATOM 708 C CA . LYS A 1 90 ? 0.311 6.923 15.762 1.00 66.56 90 LYS A CA 1
ATOM 709 C C . LYS A 1 90 ? -0.905 7.815 15.833 1.00 66.56 90 LYS A C 1
ATOM 711 O O . LYS A 1 90 ? -1.556 8.085 14.820 1.00 66.56 90 LYS A O 1
ATOM 716 N N . GLN A 1 91 ? -1.188 8.327 17.024 1.00 54.84 91 GLN A N 1
ATOM 717 C CA . GLN A 1 91 ? -2.235 9.321 17.176 1.00 54.84 91 GLN A CA 1
ATOM 718 C C . GLN A 1 91 ? -1.838 10.598 16.419 1.00 54.84 91 GLN A C 1
ATOM 720 O O . GLN A 1 91 ? -0.729 11.121 16.564 1.00 54.84 91 GLN A O 1
ATOM 725 N N . SER A 1 92 ? -2.730 11.083 15.553 1.00 52.88 92 SER A N 1
ATOM 726 C CA . SER A 1 92 ? -2.454 12.269 14.745 1.00 52.88 92 SER A CA 1
ATOM 727 C C . SER A 1 92 ? -2.373 13.509 15.631 1.00 52.88 92 SER A C 1
ATOM 729 O O . SER A 1 92 ? -3.334 13.865 16.305 1.00 52.88 92 SER A O 1
ATOM 731 N N . VAL A 1 93 ? -1.241 14.212 15.583 1.00 48.19 93 VAL A N 1
ATOM 732 C CA . VAL A 1 93 ? -1.026 15.471 16.324 1.00 48.19 93 VAL A CA 1
ATOM 733 C C . VAL A 1 93 ? -1.666 16.675 15.595 1.00 48.19 93 VAL A C 1
ATOM 735 O O . VAL A 1 93 ? -1.659 17.798 16.092 1.00 48.19 93 VAL A O 1
ATOM 738 N N . LYS A 1 94 ? -2.234 16.483 14.391 1.00 54.41 94 LYS A N 1
ATOM 739 C CA . LYS A 1 94 ? -2.811 17.569 13.577 1.00 54.41 94 LYS A CA 1
ATOM 740 C C . LYS A 1 94 ? -4.291 17.808 13.904 1.00 54.41 94 LYS A C 1
ATOM 742 O O . LYS A 1 94 ? -5.118 16.909 13.770 1.00 54.41 94 LYS A O 1
ATOM 747 N N . LEU A 1 95 ? -4.636 19.065 14.217 1.00 48.75 95 LEU A N 1
ATOM 748 C CA . LEU A 1 95 ? -5.998 19.554 14.513 1.00 48.75 95 LEU A CA 1
ATOM 749 C C . LEU A 1 95 ? -7.060 19.139 13.475 1.00 48.75 95 LEU A C 1
ATOM 751 O O . LEU A 1 95 ? -8.204 18.881 13.844 1.00 48.75 95 LEU A O 1
ATOM 755 N N . THR A 1 96 ? -6.679 19.027 12.200 1.00 53.38 96 THR A N 1
ATOM 756 C CA . THR A 1 96 ? -7.548 18.649 11.071 1.00 53.38 96 THR A CA 1
ATOM 757 C C . THR A 1 96 ? -7.997 17.183 11.076 1.00 53.38 96 THR A C 1
ATOM 759 O O . THR A 1 96 ? -8.915 16.840 10.341 1.00 53.38 96 THR A O 1
ATOM 762 N N . HIS A 1 97 ? -7.388 16.332 11.909 1.00 58.38 97 HIS A N 1
ATOM 763 C CA . HIS A 1 97 ? -7.660 14.892 11.997 1.00 58.38 97 HIS A CA 1
ATOM 764 C C . HIS A 1 97 ? -8.020 14.445 13.421 1.00 58.38 97 HIS A C 1
ATOM 766 O O . HIS A 1 97 ? -7.874 13.276 13.747 1.00 58.38 97 HIS A O 1
ATOM 772 N N . LYS A 1 98 ? -8.507 15.347 14.286 1.00 56.78 98 LYS A N 1
ATOM 773 C CA . LYS A 1 98 ? -8.767 15.076 15.718 1.00 56.78 98 LYS A CA 1
ATOM 774 C C . LYS A 1 98 ? -9.649 13.854 16.034 1.00 56.78 98 LYS A C 1
ATOM 776 O O . LYS A 1 98 ? -9.674 13.429 17.182 1.00 56.78 98 LYS A O 1
ATOM 781 N N . LYS A 1 99 ? -10.392 13.328 15.058 1.00 67.19 99 LYS A N 1
ATOM 782 C CA . LYS A 1 99 ? -11.253 12.140 15.196 1.00 67.19 99 LYS A CA 1
ATOM 783 C C . LYS A 1 99 ? -10.842 10.974 14.280 1.00 67.19 99 LYS A C 1
ATOM 785 O O . LYS A 1 99 ? -11.467 9.921 14.324 1.00 67.19 99 LYS A O 1
ATOM 790 N N . GLU A 1 100 ? -9.799 11.156 13.469 1.00 75.75 100 GLU A N 1
ATOM 791 C CA . GLU A 1 100 ? -9.287 10.140 12.551 1.00 75.75 100 GLU A CA 1
ATOM 792 C C . GLU A 1 100 ? -7.999 9.534 13.111 1.00 75.75 100 GLU A C 1
ATOM 794 O O . GLU A 1 100 ? -7.125 10.243 13.612 1.00 75.75 100 GLU A O 1
ATOM 799 N N . HIS A 1 101 ? -7.870 8.215 13.003 1.00 82.44 101 HIS A N 1
ATOM 800 C CA . HIS A 1 101 ? -6.709 7.481 13.501 1.00 82.44 101 HIS A CA 1
ATOM 801 C C . HIS A 1 101 ? -5.915 6.897 12.336 1.00 82.44 101 HIS A C 1
ATOM 803 O O . HIS A 1 101 ? -6.497 6.360 11.394 1.00 82.44 101 HIS A O 1
ATOM 809 N N . PHE A 1 102 ? -4.590 7.021 12.394 1.00 87.56 102 PHE A N 1
ATOM 810 C CA . PHE A 1 102 ? -3.686 6.493 11.379 1.00 87.56 102 PHE A CA 1
ATOM 811 C C . PHE A 1 102 ? -2.980 5.253 11.908 1.00 87.56 102 PHE A C 1
ATOM 813 O O . PHE A 1 102 ? -2.496 5.238 13.041 1.00 87.56 102 PHE A O 1
ATOM 820 N N . TYR A 1 103 ? -2.895 4.252 11.043 1.00 89.56 103 TYR A N 1
ATOM 821 C CA . TYR A 1 103 ? -2.225 2.990 11.306 1.00 89.56 103 TYR A CA 1
ATOM 822 C C . TYR A 1 103 ? -1.231 2.710 10.194 1.00 89.56 103 TYR A C 1
ATOM 824 O O . TYR A 1 103 ? -1.462 3.063 9.033 1.00 89.56 103 TYR A O 1
ATOM 832 N N . TYR A 1 104 ? -0.132 2.079 10.573 1.00 92.50 104 TYR A N 1
ATOM 833 C CA . TYR A 1 104 ? 1.025 1.846 9.733 1.00 92.50 104 TYR A CA 1
ATOM 834 C C . TYR A 1 104 ? 1.271 0.349 9.694 1.00 92.50 104 TYR A C 1
ATOM 836 O O . TYR A 1 104 ? 1.538 -0.274 10.717 1.00 92.50 104 TYR A O 1
ATOM 844 N N . LEU A 1 105 ? 1.105 -0.225 8.509 1.00 94.31 105 LEU A N 1
ATOM 845 C CA . LEU A 1 105 ? 1.344 -1.631 8.239 1.00 94.31 105 LEU A CA 1
ATOM 846 C C . LEU A 1 105 ? 2.761 -1.729 7.682 1.00 94.31 105 LEU A C 1
ATOM 848 O O . LEU A 1 105 ? 3.028 -1.219 6.587 1.00 94.31 105 LEU A O 1
ATOM 852 N N . HIS A 1 106 ? 3.650 -2.365 8.437 1.00 94.69 106 HIS A N 1
ATOM 853 C CA . HIS A 1 106 ? 5.054 -2.523 8.077 1.00 94.69 106 HIS A CA 1
ATOM 854 C C . HIS A 1 106 ? 5.241 -3.836 7.335 1.00 94.69 106 HIS A C 1
ATOM 856 O O . HIS A 1 106 ? 4.834 -4.908 7.784 1.00 94.69 106 HIS A O 1
ATOM 862 N N . THR A 1 107 ? 5.825 -3.753 6.147 1.00 95.38 107 THR A N 1
ATOM 863 C CA . THR A 1 107 ? 6.050 -4.915 5.291 1.00 95.38 107 THR A CA 1
ATOM 864 C C . THR A 1 107 ? 7.312 -4.736 4.456 1.00 95.38 107 THR A C 1
ATOM 866 O O . THR A 1 107 ? 7.978 -3.702 4.507 1.00 95.38 107 THR A O 1
ATOM 869 N N . MET A 1 108 ? 7.665 -5.768 3.697 1.00 95.19 108 MET A N 1
ATOM 870 C CA . MET A 1 108 ? 8.872 -5.815 2.883 1.00 95.19 108 MET A CA 1
ATOM 871 C C . MET A 1 108 ? 8.550 -6.313 1.478 1.00 95.19 108 MET A C 1
ATOM 873 O O . MET A 1 108 ? 7.761 -7.244 1.288 1.00 95.19 108 MET A O 1
ATOM 877 N N . VAL A 1 109 ? 9.230 -5.738 0.491 1.00 95.44 109 VAL A N 1
ATOM 878 C CA . VAL A 1 109 ? 9.260 -6.244 -0.885 1.00 95.44 109 VAL A CA 1
ATOM 879 C C . VAL A 1 109 ? 10.697 -6.530 -1.307 1.00 95.44 109 VAL A C 1
ATOM 881 O O . VAL A 1 109 ? 11.635 -5.936 -0.786 1.00 95.44 109 VAL A O 1
ATOM 884 N N . SER A 1 110 ? 10.880 -7.442 -2.256 1.00 94.75 110 SER A N 1
ATOM 885 C CA . SER A 1 110 ? 12.162 -7.682 -2.913 1.00 94.75 110 SER A CA 1
ATOM 886 C C . SER A 1 110 ? 12.235 -6.862 -4.195 1.00 94.75 110 SER A C 1
ATOM 888 O O . SER A 1 110 ? 11.393 -7.036 -5.075 1.00 94.75 110 SER A O 1
ATOM 890 N N . VAL A 1 111 ? 13.240 -6.003 -4.313 1.00 90.50 111 VAL A N 1
ATOM 891 C CA . VAL A 1 111 ? 13.555 -5.241 -5.526 1.00 90.50 111 VAL A CA 1
ATOM 892 C C . VAL A 1 111 ? 15.023 -5.478 -5.833 1.00 90.50 111 VAL A C 1
ATOM 894 O O . VAL A 1 111 ? 15.853 -5.239 -4.962 1.00 90.50 111 VAL A O 1
ATOM 897 N N . GLU A 1 112 ? 15.347 -5.986 -7.024 1.00 88.50 112 GLU A N 1
ATOM 898 C CA . GLU A 1 112 ? 16.742 -6.305 -7.392 1.00 88.50 112 GLU A CA 1
ATOM 899 C C . GLU A 1 112 ? 17.459 -7.138 -6.308 1.00 88.50 112 GLU A C 1
ATOM 901 O O . GLU A 1 112 ? 18.578 -6.840 -5.902 1.00 88.50 112 GLU A O 1
ATOM 906 N N . GLU A 1 113 ? 16.758 -8.145 -5.772 1.00 87.69 113 GLU A N 1
ATOM 907 C CA . GLU A 1 113 ? 17.239 -9.042 -4.703 1.00 87.69 113 GLU A CA 1
ATOM 908 C C . GLU A 1 113 ? 17.482 -8.371 -3.339 1.00 87.69 113 GLU A C 1
ATOM 910 O O . GLU A 1 113 ? 17.821 -9.041 -2.366 1.00 87.69 113 GLU A O 1
ATOM 915 N N . LYS A 1 114 ? 17.203 -7.072 -3.210 1.00 90.50 114 LYS A N 1
ATOM 916 C CA . LYS A 1 114 ? 17.272 -6.331 -1.947 1.00 90.50 114 LYS A CA 1
ATOM 917 C C . LYS A 1 114 ? 15.901 -6.257 -1.293 1.00 90.50 114 LYS A C 1
ATOM 919 O O . LYS A 1 114 ? 14.895 -5.995 -1.951 1.00 90.50 114 LYS A O 1
ATOM 924 N N . ALA A 1 115 ? 15.860 -6.467 0.020 1.00 92.56 115 ALA A N 1
ATOM 925 C CA . ALA A 1 115 ? 14.663 -6.220 0.811 1.00 92.56 115 ALA A CA 1
ATOM 926 C C . ALA A 1 115 ? 14.487 -4.708 1.013 1.00 92.56 115 ALA A C 1
ATOM 928 O O . ALA A 1 115 ? 15.360 -4.044 1.573 1.00 92.56 115 ALA A O 1
ATOM 929 N N . ILE A 1 116 ? 13.364 -4.170 0.548 1.00 92.56 116 ILE A N 1
ATOM 930 C CA . ILE A 1 116 ? 12.991 -2.766 0.706 1.00 92.56 116 ILE A CA 1
ATOM 931 C C . ILE A 1 116 ? 11.779 -2.682 1.640 1.00 92.56 116 ILE A C 1
ATOM 933 O O . ILE A 1 116 ? 10.764 -3.334 1.363 1.00 92.56 116 ILE A O 1
ATOM 937 N N . PRO A 1 117 ? 11.849 -1.875 2.716 1.00 94.31 117 PRO A N 1
ATOM 938 C CA . PRO A 1 117 ? 10.711 -1.649 3.589 1.00 94.31 117 PRO A CA 1
ATOM 939 C C . PRO A 1 117 ? 9.632 -0.839 2.881 1.00 94.31 117 PRO A C 1
ATOM 941 O O . PRO A 1 117 ? 9.908 0.149 2.194 1.00 94.31 117 PRO A O 1
ATOM 944 N N . VAL A 1 118 ? 8.390 -1.249 3.101 1.00 94.56 118 VAL A N 1
ATOM 945 C CA . VAL A 1 118 ? 7.192 -0.543 2.665 1.00 94.56 118 VAL A CA 1
ATOM 946 C C . VAL A 1 118 ? 6.346 -0.281 3.898 1.00 94.56 118 VAL A C 1
ATOM 948 O O . VAL A 1 118 ? 5.969 -1.207 4.612 1.00 94.56 118 VAL A O 1
ATOM 951 N N . GLU A 1 119 ? 6.028 0.983 4.127 1.00 94.81 119 GLU A N 1
ATOM 952 C CA . GLU A 1 119 ? 5.074 1.383 5.154 1.00 94.81 119 GLU A CA 1
ATOM 953 C C . GLU A 1 119 ? 3.766 1.751 4.456 1.00 94.81 119 GLU A C 1
ATOM 955 O O . GLU A 1 119 ? 3.721 2.660 3.623 1.00 94.81 119 GLU A O 1
ATOM 960 N N . ILE A 1 120 ? 2.689 1.029 4.762 1.00 95.44 120 ILE A N 1
ATOM 961 C CA . ILE A 1 120 ? 1.358 1.318 4.229 1.00 95.44 120 ILE A CA 1
ATOM 962 C C . ILE A 1 120 ? 0.560 2.033 5.308 1.00 95.44 120 ILE A C 1
ATOM 964 O O . ILE A 1 120 ? 0.261 1.475 6.360 1.00 95.44 120 ILE A O 1
ATOM 968 N N . THR A 1 121 ? 0.173 3.271 5.027 1.00 93.94 121 THR A N 1
ATOM 969 C CA . THR A 1 121 ? -0.706 4.042 5.895 1.00 93.94 121 THR A CA 1
ATOM 970 C C . THR A 1 121 ? -2.162 3.744 5.557 1.00 93.94 121 THR A C 1
ATOM 972 O O . THR A 1 121 ? -2.621 3.994 4.434 1.00 93.94 121 THR A O 1
ATOM 975 N N . VAL A 1 122 ? -2.919 3.305 6.555 1.00 93.25 122 VAL A N 1
ATOM 976 C CA . VAL A 1 122 ? -4.382 3.260 6.512 1.00 93.25 122 VAL A CA 1
ATOM 977 C C . VAL A 1 122 ? -4.956 4.258 7.510 1.00 93.25 122 VAL A C 1
ATOM 979 O O . VAL A 1 122 ? -4.337 4.589 8.520 1.00 93.25 122 VAL A O 1
ATOM 982 N N . ILE A 1 123 ? -6.135 4.785 7.199 1.00 89.56 123 ILE A N 1
ATOM 983 C CA . ILE A 1 123 ? -6.829 5.761 8.034 1.00 89.56 123 ILE A CA 1
ATOM 984 C C . ILE A 1 123 ? -8.183 5.205 8.448 1.00 89.56 123 ILE A C 1
ATOM 986 O O . ILE A 1 123 ? -8.967 4.788 7.595 1.00 89.56 123 ILE A O 1
ATOM 990 N N . ARG A 1 124 ? -8.468 5.232 9.748 1.00 88.00 124 ARG A N 1
ATOM 991 C CA . ARG A 1 124 ? -9.807 5.020 10.287 1.00 88.00 124 ARG A CA 1
ATOM 992 C C . ARG A 1 124 ? -10.540 6.351 10.319 1.00 88.00 124 ARG A C 1
ATOM 994 O O . ARG A 1 124 ? -10.110 7.298 10.981 1.00 88.00 124 ARG A O 1
ATOM 1001 N N . ARG A 1 125 ? -11.640 6.416 9.579 1.00 86.12 125 ARG A N 1
ATOM 1002 C CA . ARG 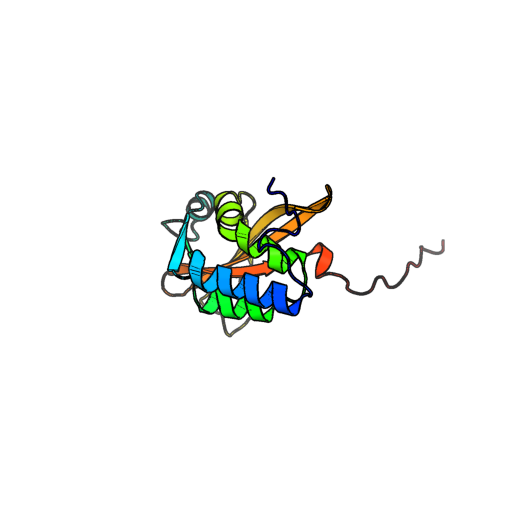A 1 125 ? -12.534 7.571 9.500 1.00 86.12 125 ARG A CA 1
ATOM 1003 C C . ARG A 1 125 ? -13.492 7.599 10.690 1.00 86.12 125 ARG A C 1
ATOM 1005 O O . ARG A 1 125 ? -13.697 6.599 11.372 1.00 86.12 125 ARG A O 1
ATOM 1012 N N . ASN A 1 126 ? -14.145 8.740 10.892 1.00 81.81 126 ASN A N 1
ATOM 1013 C CA . ASN A 1 126 ? -15.099 8.939 11.991 1.00 81.81 126 ASN A CA 1
ATOM 1014 C C . ASN A 1 126 ? -16.310 7.991 11.932 1.00 81.81 126 ASN A C 1
ATOM 1016 O O . ASN A 1 126 ? -16.901 7.699 12.964 1.00 81.81 126 ASN A O 1
ATOM 1020 N N . ASN A 1 127 ? -16.686 7.527 10.735 1.00 83.00 127 ASN A N 1
ATOM 1021 C CA . ASN A 1 127 ? -17.749 6.535 10.532 1.00 83.00 127 ASN A CA 1
ATOM 1022 C C . ASN A 1 127 ? -17.291 5.093 10.836 1.00 83.00 127 ASN A C 1
ATOM 1024 O O . ASN A 1 127 ? -18.060 4.159 10.643 1.00 83.00 127 ASN A O 1
ATOM 1028 N N . GLY A 1 128 ? -16.049 4.906 11.291 1.00 81.62 128 GLY A N 1
ATOM 1029 C CA . GLY A 1 128 ? -15.463 3.608 11.610 1.00 81.62 128 GLY A CA 1
ATOM 1030 C C . GLY A 1 128 ? -14.777 2.913 10.435 1.00 81.62 128 GLY A C 1
ATOM 1031 O O . GLY A 1 128 ? -13.987 2.008 10.678 1.00 81.62 128 GLY A O 1
ATOM 1032 N N . GLU A 1 129 ? -14.999 3.349 9.192 1.00 87.75 129 GLU A N 1
ATOM 1033 C CA . GLU A 1 129 ? -14.389 2.722 8.017 1.00 87.75 129 GLU A CA 1
ATOM 1034 C C . GLU A 1 129 ? -12.871 2.914 7.992 1.00 87.75 129 GLU A C 1
ATOM 1036 O O . GLU A 1 129 ? -12.366 4.029 8.172 1.00 87.75 129 GLU A O 1
ATOM 1041 N N . ILE A 1 130 ? -12.144 1.842 7.669 1.00 90.62 130 ILE A N 1
ATOM 1042 C CA . ILE A 1 130 ? -10.719 1.915 7.354 1.00 90.62 130 ILE A CA 1
ATOM 1043 C C . ILE A 1 130 ? -10.541 2.072 5.845 1.00 90.62 130 ILE A C 1
ATOM 1045 O O . ILE A 1 130 ? -11.171 1.394 5.029 1.00 90.62 130 ILE A O 1
ATOM 1049 N N . GLN A 1 131 ? -9.651 2.979 5.457 1.00 93.44 131 GLN A N 1
ATOM 1050 C CA . GLN A 1 131 ? -9.330 3.246 4.063 1.00 93.44 131 GLN A CA 1
ATOM 1051 C C . GLN A 1 131 ? -7.821 3.242 3.852 1.00 93.44 131 GLN A C 1
ATOM 1053 O O . GLN A 1 131 ? -7.067 3.762 4.677 1.00 93.44 131 GLN A O 1
ATOM 1058 N N . TYR A 1 132 ? -7.382 2.732 2.704 1.00 95.50 132 TYR A N 1
ATOM 1059 C CA . TYR A 1 132 ? -6.021 2.972 2.241 1.00 95.50 132 TYR A CA 1
ATOM 1060 C C . TYR A 1 132 ? -5.802 4.486 2.078 1.00 95.50 132 TYR A C 1
ATOM 1062 O O . TYR A 1 132 ? -6.578 5.172 1.402 1.00 95.50 132 TYR A O 1
ATOM 1070 N N . TYR A 1 133 ? -4.743 5.009 2.700 1.00 92.75 133 TYR A N 1
ATOM 1071 C CA . TYR A 1 133 ? -4.392 6.426 2.643 1.00 92.75 133 TYR A CA 1
ATOM 1072 C C . TYR A 1 133 ? -3.186 6.664 1.737 1.00 92.75 133 TYR A C 1
ATOM 1074 O O . TYR A 1 133 ? -3.260 7.472 0.811 1.00 92.75 133 TYR A O 1
ATOM 1082 N N . ASN A 1 134 ? -2.074 5.980 2.000 1.00 92.75 134 ASN A N 1
ATOM 1083 C CA . ASN A 1 134 ? -0.818 6.138 1.274 1.00 92.75 134 ASN A CA 1
ATOM 1084 C C . ASN A 1 134 ? 0.089 4.919 1.507 1.00 92.75 134 ASN A C 1
ATOM 1086 O O . ASN A 1 134 ? -0.169 4.119 2.397 1.00 92.75 134 ASN A O 1
ATOM 1090 N N . HIS A 1 135 ? 1.181 4.816 0.759 1.00 94.25 135 HIS A N 1
ATOM 1091 C CA . HIS A 1 135 ? 2.337 4.017 1.152 1.00 94.25 135 HIS A CA 1
ATOM 1092 C C . HIS A 1 135 ? 3.624 4.808 0.907 1.00 94.25 135 HIS A C 1
ATOM 1094 O O . HIS A 1 135 ? 3.635 5.777 0.138 1.00 94.25 135 HIS A O 1
ATOM 1100 N N . THR A 1 136 ? 4.695 4.424 1.583 1.00 91.75 136 THR A N 1
ATOM 1101 C CA . THR A 1 136 ? 6.013 5.054 1.500 1.00 91.75 136 THR A CA 1
ATOM 1102 C C . THR A 1 136 ? 7.092 3.980 1.485 1.00 91.75 136 THR A C 1
ATOM 1104 O O . THR A 1 136 ? 6.877 2.849 1.921 1.00 91.75 136 THR A O 1
ATOM 1107 N N . LEU A 1 137 ? 8.249 4.332 0.927 1.00 90.62 137 LEU A N 1
ATOM 1108 C CA . LEU A 1 137 ? 9.456 3.509 0.966 1.00 90.62 137 LEU A CA 1
ATOM 1109 C C . LEU A 1 137 ? 10.474 4.298 1.793 1.00 90.62 137 LEU A C 1
ATOM 1111 O O . LEU A 1 137 ? 11.140 5.172 1.231 1.00 90.62 137 LEU A O 1
ATOM 1115 N N . PRO A 1 13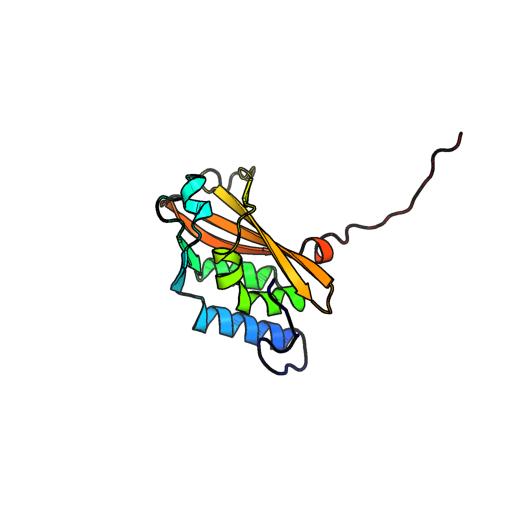8 ? 10.568 4.079 3.119 1.00 81.81 138 PRO A N 1
ATOM 1116 C CA . PRO A 1 138 ? 11.390 4.905 4.002 1.00 81.81 138 PRO A CA 1
ATOM 1117 C C . PRO A 1 138 ? 12.841 5.036 3.529 1.00 81.81 138 PRO A C 1
ATOM 1119 O O . PRO A 1 138 ? 13.396 6.129 3.516 1.00 81.81 138 PRO A O 1
ATOM 1122 N N . THR A 1 139 ? 13.438 3.956 3.033 1.00 72.62 139 THR A N 1
ATOM 1123 C CA . THR A 1 139 ? 14.815 3.960 2.511 1.00 72.62 139 THR A CA 1
ATOM 1124 C C . THR A 1 139 ? 15.003 4.850 1.284 1.00 72.62 139 THR A C 1
ATOM 1126 O O . THR A 1 139 ? 16.105 5.328 1.028 1.00 72.62 139 THR A O 1
ATOM 1129 N N . GLU A 1 140 ? 13.939 5.114 0.530 1.00 65.88 140 GLU A N 1
ATOM 1130 C CA . GLU A 1 140 ? 13.980 6.052 -0.583 1.00 65.88 140 GLU A CA 1
ATOM 1131 C C . GLU A 1 140 ? 13.573 7.462 -0.153 1.00 65.88 140 GLU A C 1
ATOM 1133 O O . GLU A 1 140 ? 14.053 8.433 -0.735 1.00 65.88 140 GLU A O 1
ATOM 1138 N N . GLU A 1 141 ? 12.641 7.603 0.791 1.00 58.16 141 GLU A N 1
ATOM 1139 C CA . GLU A 1 141 ? 12.064 8.881 1.233 1.00 58.16 141 GLU A CA 1
ATOM 1140 C C . GLU A 1 141 ? 12.934 9.629 2.256 1.00 58.16 141 GLU A C 1
ATOM 1142 O O . GLU A 1 141 ? 12.968 10.859 2.221 1.00 58.16 141 GLU A O 1
ATOM 1147 N N . TYR A 1 142 ? 13.719 8.923 3.073 1.00 45.00 142 TYR A N 1
ATOM 1148 C CA . TYR A 1 142 ? 14.703 9.494 3.995 1.00 45.00 142 TYR A CA 1
ATOM 1149 C C . TYR A 1 142 ? 16.105 9.543 3.368 1.00 45.00 142 TYR A C 1
ATOM 1151 O O . TYR A 1 142 ? 17.057 8.971 3.884 1.00 45.00 142 TYR A O 1
ATOM 1159 N N . LYS A 1 143 ? 16.262 10.295 2.275 1.00 43.38 143 LYS A N 1
ATOM 1160 C CA . LYS A 1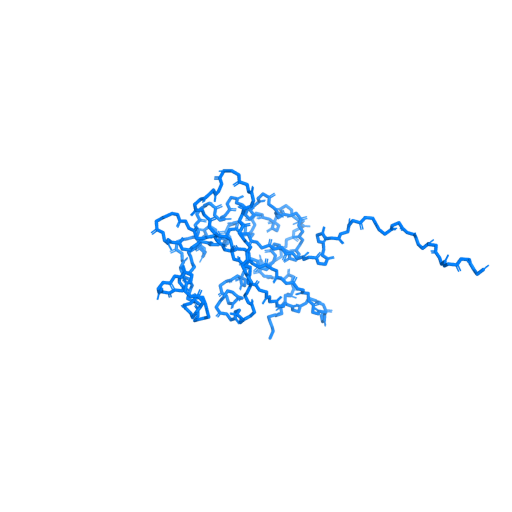 143 ? 17.534 10.989 2.015 1.00 43.38 143 LYS A CA 1
ATOM 1161 C C . LYS A 1 143 ? 17.410 12.410 2.564 1.00 43.38 143 LYS A C 1
ATOM 1163 O O . LYS A 1 143 ? 17.299 13.364 1.805 1.00 43.38 143 LYS A O 1
ATOM 1168 N N . LYS A 1 144 ? 17.332 12.535 3.894 1.00 37.03 144 LYS A N 1
ATOM 1169 C CA . LYS A 1 144 ? 17.778 13.765 4.561 1.00 37.03 144 LYS A CA 1
ATOM 1170 C C . LYS A 1 144 ? 19.297 13.693 4.605 1.00 37.03 144 LYS A C 1
ATOM 1172 O O . LYS A 1 144 ? 19.838 12.617 4.835 1.00 37.03 144 LYS A O 1
ATOM 1177 N N . ASP A 1 145 ? 19.932 14.813 4.314 1.00 39.94 145 ASP A N 1
ATOM 1178 C CA . ASP A 1 145 ? 21.361 14.967 4.098 1.00 39.94 145 ASP A CA 1
ATOM 1179 C C . ASP A 1 145 ? 22.211 14.113 5.044 1.00 39.94 145 ASP A C 1
ATOM 1181 O O . ASP A 1 145 ? 22.201 14.292 6.263 1.00 39.94 145 ASP A O 1
ATOM 1185 N N . ALA A 1 146 ? 22.989 13.201 4.464 1.00 41.09 146 ALA A N 1
ATOM 1186 C CA . ALA A 1 146 ? 24.195 12.719 5.109 1.00 41.09 146 ALA A CA 1
ATOM 1187 C C . ALA A 1 146 ? 25.191 13.890 5.141 1.00 41.09 146 ALA A C 1
ATOM 1189 O O . ALA A 1 146 ? 26.056 14.003 4.276 1.00 41.09 146 ALA A O 1
ATOM 1190 N N . VAL A 1 147 ? 25.043 14.790 6.115 1.00 36.50 147 VAL A N 1
ATOM 1191 C CA . VAL A 1 147 ? 26.123 15.694 6.515 1.00 36.50 147 VAL A CA 1
ATOM 1192 C C . VAL A 1 147 ? 26.933 14.979 7.590 1.00 36.50 147 VAL A C 1
ATOM 1194 O O . VAL A 1 147 ? 26.556 14.940 8.753 1.00 36.50 147 VAL A O 1
ATOM 1197 N N . VAL A 1 148 ? 27.990 14.332 7.104 1.00 38.12 148 VAL A N 1
ATOM 1198 C CA . VAL A 1 148 ? 29.367 14.341 7.617 1.00 38.12 148 VAL A CA 1
ATOM 1199 C C . VAL A 1 148 ? 29.587 14.146 9.126 1.00 38.12 148 VAL A C 1
ATOM 1201 O O . VAL A 1 148 ? 29.248 14.973 9.964 1.00 38.12 148 VAL A O 1
ATOM 1204 N N . SER A 1 149 ? 30.293 13.046 9.397 1.00 43.88 149 SER A N 1
ATOM 1205 C CA . SER A 1 149 ? 31.114 12.745 10.572 1.00 43.88 149 SER A CA 1
ATOM 1206 C C . SER A 1 149 ? 31.859 13.950 11.157 1.00 43.88 149 SER A C 1
ATOM 1208 O O . SER A 1 149 ? 32.589 14.634 10.444 1.00 43.88 149 SER A O 1
ATOM 1210 N N . THR A 1 150 ? 31.819 14.084 12.480 1.00 40.84 150 THR A N 1
ATOM 1211 C CA . THR A 1 150 ? 33.047 14.353 13.235 1.00 40.84 150 THR A CA 1
ATOM 1212 C C . THR A 1 150 ? 33.114 13.365 14.390 1.00 40.84 150 THR A C 1
ATOM 1214 O O . THR A 1 150 ? 32.277 13.396 15.294 1.00 40.84 150 THR A O 1
ATOM 1217 N N . GLU A 1 151 ? 34.093 12.468 14.314 1.00 44.25 151 GLU A N 1
ATOM 1218 C CA . GLU A 1 151 ? 34.583 11.648 15.421 1.00 44.25 151 GLU A CA 1
ATOM 1219 C C . GLU A 1 151 ? 34.895 12.512 16.659 1.00 44.25 151 GLU A C 1
ATOM 1221 O O . GLU A 1 151 ? 35.185 13.706 16.522 1.00 44.25 151 GLU A O 1
ATOM 1226 N N . PRO A 1 152 ? 34.854 11.940 17.874 1.00 48.50 152 PRO A N 1
ATOM 1227 C CA . PRO A 1 152 ? 35.256 12.662 19.068 1.00 48.50 152 PRO A CA 1
ATOM 1228 C C . PRO A 1 152 ? 36.777 12.852 19.056 1.00 48.50 152 PRO A C 1
ATOM 1230 O O . PRO A 1 152 ? 37.535 11.890 18.941 1.00 48.50 152 PRO A O 1
ATOM 1233 N N . VAL A 1 153 ? 37.226 14.098 19.198 1.00 53.34 153 VAL A N 1
ATOM 1234 C CA . VAL A 1 153 ? 38.615 14.379 19.571 1.00 53.34 153 VAL A CA 1
ATOM 1235 C C . VAL A 1 153 ? 38.756 14.021 21.053 1.00 53.34 153 VAL A C 1
ATOM 1237 O O . VAL A 1 153 ? 37.990 14.527 21.876 1.00 53.34 153 VAL A O 1
ATOM 1240 N N . LEU A 1 154 ? 39.674 13.097 21.349 1.00 58.12 154 LEU A N 1
ATOM 1241 C CA . LEU A 1 154 ? 40.150 12.770 22.699 1.00 58.12 154 LEU A CA 1
ATOM 1242 C C . LEU A 1 154 ? 40.879 13.955 23.340 1.00 58.12 154 LEU A C 1
ATOM 1244 O O . LEU A 1 154 ? 41.611 14.656 22.605 1.00 58.12 154 LEU A O 1
#